Protein AF-A0A1A6GYQ2-F1 (afdb_monomer)

pLDDT: mean 78.94, std 21.71, range [38.0, 97.81]

Foldseek 3Di:
DDDDDDDDDDDDPPDDPDDCPPPPVPVVPPPDDDPPDPPPPVHDDPDDPDDQDDCVVPDPVVQCVVQPPHDCVPPDDDCSPDDPDDPVVVVCVVCVVVVLVVVLVVDPDPVVSD

Radius of gyration: 25.76 Å; Cα contacts (8 Å, |Δi|>4): 16; chains: 1; bounding box: 57×63×48 Å

Sequence (114 aa):
ASDDESYISDVSDNISEDNTSVADNISRQILNGELTGGAFRNGRRTCLPAPCPDTSNINLWNILRNNIGKDLSKVSMPVELNEPLNTLQHLCEEMEYSELLDKASETDDPYERM

Solvent-accessible surface area (backbone atoms only — not comparable to full-atom values): 8272 Å² total; per-residue (Å²): 136,89,84,82,89,78,84,82,79,87,78,82,80,82,75,82,86,85,80,73,91,76,54,82,74,59,74,78,64,79,76,80,82,78,92,75,65,91,61,60,97,80,64,84,80,91,71,72,98,63,78,84,72,88,53,88,89,57,64,62,66,62,56,51,66,77,43,68,97,55,67,63,94,80,50,92,72,66,69,74,80,53,67,103,66,52,73,70,57,56,62,54,54,76,54,75,62,48,68,56,57,57,51,35,72,71,43,83,53,70,77,81,46,106

InterPro domains:
  IPR000648 Oxysterol-binding protein [PF01237] (59-114)
  IPR000648 Oxysterol-binding protein [PTHR10972] (21-114)
  IPR037239 Oxysterol-binding protein superfamily [SSF144000] (53-114)

Secondary structure (DSSP, 8-state):
--------------------TTSTTTTTS-SS--------TT---SS-SSPPP--TT--HHHHHHHTTTS-GGGSPPPGGGS-S--HHHHHHHTTTTTHHHHHHHH---HHHH-

Organism: Neotoma lepida (NCBI:txid56216)

Structure (mmCIF, N/CA/C/O backbone):
data_AF-A0A1A6GYQ2-F1
#
_entry.id   AF-A0A1A6GYQ2-F1
#
loop_
_atom_site.group_PDB
_atom_site.id
_atom_site.type_symbol
_atom_site.label_atom_id
_atom_site.label_alt_id
_atom_site.label_comp_id
_atom_site.label_asym_id
_atom_site.label_entity_id
_atom_site.label_seq_id
_atom_site.pdbx_PDB_ins_code
_atom_site.Cartn_x
_atom_site.Cartn_y
_atom_site.Cartn_z
_atom_site.occupancy
_atom_site.B_iso_or_equiv
_atom_site.auth_seq_id
_atom_site.auth_comp_id
_atom_site.auth_asym_id
_atom_site.auth_atom_id
_atom_site.pdbx_PDB_model_num
ATOM 1 N N . ALA A 1 1 ? 4.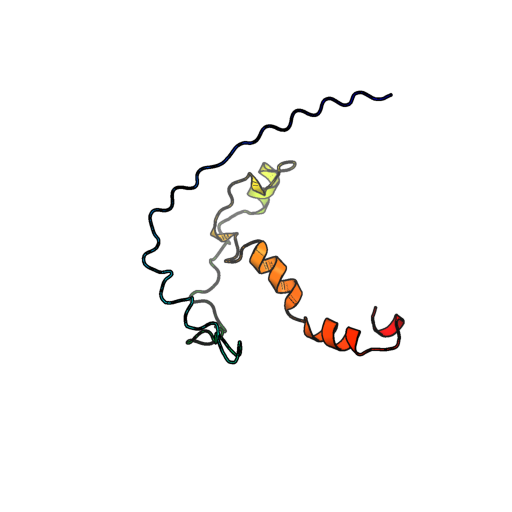930 49.825 21.004 1.00 40.66 1 ALA A N 1
ATOM 2 C CA . ALA A 1 1 ? 4.044 49.894 19.832 1.00 40.66 1 ALA A CA 1
ATOM 3 C C . ALA A 1 1 ? 4.966 49.772 18.625 1.00 40.66 1 ALA A C 1
ATOM 5 O O . ALA A 1 1 ? 5.788 50.662 18.479 1.00 40.66 1 ALA A O 1
ATOM 6 N N . SER A 1 2 ? 5.220 48.605 18.024 1.00 47.75 2 SER A N 1
ATOM 7 C CA . SER A 1 2 ? 4.341 47.642 17.326 1.00 47.75 2 SER A CA 1
ATOM 8 C C . SER A 1 2 ? 3.612 48.273 16.143 1.00 47.75 2 SER A C 1
ATOM 10 O O . SER A 1 2 ? 2.450 48.626 16.292 1.00 47.75 2 SER A O 1
ATOM 12 N N . ASP A 1 3 ? 4.299 48.375 15.007 1.00 52.25 3 ASP A N 1
ATOM 13 C CA . ASP A 1 3 ? 3.662 48.538 13.701 1.00 52.25 3 ASP A CA 1
ATOM 14 C C . ASP A 1 3 ? 4.105 47.352 12.835 1.00 52.25 3 ASP A C 1
ATOM 16 O O . ASP A 1 3 ? 5.288 47.172 12.539 1.00 52.25 3 ASP A O 1
ATOM 20 N N . ASP A 1 4 ? 3.131 46.489 12.566 1.00 54.97 4 ASP A N 1
ATOM 21 C CA . ASP A 1 4 ? 3.214 45.194 11.903 1.00 54.97 4 ASP A CA 1
ATOM 22 C C . ASP A 1 4 ? 2.488 45.363 10.558 1.00 54.97 4 ASP A C 1
ATOM 24 O O . ASP A 1 4 ? 1.261 45.349 10.499 1.00 54.97 4 ASP A O 1
ATOM 28 N N . GLU A 1 5 ? 3.228 45.644 9.485 1.00 61.22 5 GLU A N 1
ATOM 29 C CA . GLU A 1 5 ? 2.658 45.847 8.146 1.00 61.22 5 GLU A CA 1
ATOM 30 C C . GLU A 1 5 ? 2.607 44.503 7.406 1.00 61.22 5 GLU A C 1
ATOM 32 O O . GLU A 1 5 ? 3.533 44.126 6.683 1.00 61.22 5 GLU A O 1
ATOM 37 N N . SER A 1 6 ? 1.515 43.759 7.601 1.00 60.38 6 SER A N 1
ATOM 38 C CA . SER A 1 6 ? 1.199 42.577 6.793 1.00 60.38 6 SER A CA 1
ATOM 39 C C . SER A 1 6 ? 0.295 42.968 5.619 1.00 60.38 6 SER A C 1
ATOM 41 O O . SER A 1 6 ? -0.873 43.318 5.769 1.00 60.38 6 SER A O 1
ATOM 43 N N . TYR A 1 7 ? 0.870 42.9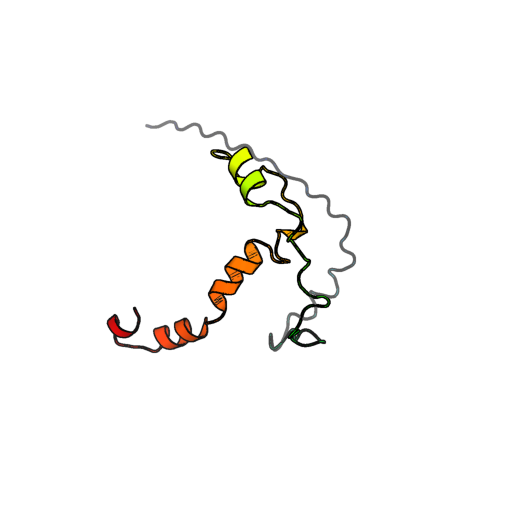31 4.419 1.00 59.09 7 TYR A N 1
ATOM 44 C CA . TYR A 1 7 ? 0.179 43.172 3.156 1.00 59.09 7 TYR A CA 1
ATOM 45 C C . TYR A 1 7 ? -0.695 41.956 2.813 1.00 59.09 7 TYR A C 1
ATOM 47 O O . TYR A 1 7 ? -0.192 40.945 2.322 1.00 59.09 7 TYR A O 1
ATOM 55 N N . ILE A 1 8 ? -1.999 42.027 3.092 1.00 56.03 8 ILE A N 1
ATOM 56 C CA . ILE A 1 8 ? -2.969 41.055 2.574 1.00 56.03 8 ILE A CA 1
ATOM 57 C C . ILE A 1 8 ? -3.263 41.426 1.119 1.00 56.03 8 ILE A C 1
ATOM 59 O O . ILE A 1 8 ? -3.853 42.466 0.839 1.00 56.03 8 ILE A O 1
ATOM 63 N N . SER A 1 9 ? -2.830 40.582 0.184 1.00 54.25 9 SER A N 1
ATOM 64 C CA . SER A 1 9 ? -3.237 40.656 -1.217 1.00 54.25 9 SER A CA 1
ATOM 65 C C . SER A 1 9 ? -4.452 39.756 -1.448 1.00 54.25 9 SER A C 1
ATOM 67 O O . SER A 1 9 ? -4.306 38.533 -1.493 1.00 54.25 9 SER A O 1
ATOM 69 N N . ASP A 1 10 ? -5.627 40.360 -1.621 1.00 55.53 10 ASP A N 1
ATOM 70 C CA . ASP A 1 10 ? -6.822 39.678 -2.121 1.00 55.53 10 ASP A CA 1
ATOM 71 C C . ASP A 1 10 ? -6.634 39.346 -3.610 1.00 55.53 10 ASP A C 1
ATOM 73 O O . ASP A 1 10 ? -6.687 40.223 -4.475 1.00 55.53 10 ASP A O 1
ATOM 77 N N . VAL A 1 11 ? -6.409 38.069 -3.923 1.00 54.34 11 VAL A N 1
ATOM 78 C CA . VAL A 1 11 ? -6.616 37.527 -5.272 1.00 54.34 11 VAL A CA 1
ATOM 79 C C . VAL A 1 11 ? -7.984 36.858 -5.278 1.00 54.34 11 VAL A C 1
ATOM 81 O O . VAL A 1 11 ? -8.172 35.777 -4.728 1.00 54.34 11 VAL A O 1
ATOM 84 N N . SER A 1 12 ? -8.955 37.537 -5.884 1.00 56.41 12 SER A N 1
ATOM 85 C CA . SER A 1 12 ? -10.244 36.945 -6.232 1.00 56.41 12 SER A CA 1
ATOM 86 C C . SER A 1 12 ? -10.075 36.106 -7.496 1.00 56.41 12 SER A C 1
ATOM 88 O O . SER A 1 12 ? -10.018 36.650 -8.602 1.00 56.41 12 SER A O 1
ATOM 90 N N . ASP A 1 13 ? -10.016 34.785 -7.346 1.00 50.88 13 ASP A N 1
ATOM 91 C CA . ASP A 1 13 ? -10.099 33.862 -8.475 1.00 50.88 13 ASP A CA 1
ATOM 92 C C . ASP A 1 13 ? -11.552 33.800 -8.973 1.00 50.88 13 ASP A C 1
ATOM 94 O O . ASP A 1 13 ? -12.423 33.168 -8.376 1.00 50.88 13 ASP A O 1
ATOM 98 N N . ASN A 1 14 ? -11.824 34.487 -10.087 1.00 61.16 14 ASN A N 1
ATOM 99 C CA . ASN A 1 14 ? -13.054 34.312 -10.858 1.00 61.16 14 ASN A CA 1
ATOM 100 C C . ASN A 1 14 ? -13.051 32.910 -11.487 1.00 61.16 14 ASN A C 1
ATOM 102 O O . ASN A 1 14 ? -12.523 32.712 -12.583 1.00 61.16 14 ASN A O 1
ATOM 106 N N . ILE A 1 15 ? -13.642 31.931 -10.802 1.00 53.75 15 ILE A N 1
ATOM 107 C CA . ILE A 1 15 ? -13.950 30.633 -11.402 1.00 53.75 15 ILE A CA 1
ATOM 108 C C . ILE A 1 15 ? -15.133 30.834 -12.352 1.00 53.75 15 ILE A C 1
ATOM 110 O O . ILE A 1 15 ? -16.242 31.157 -11.937 1.00 53.75 15 ILE A O 1
ATOM 114 N N . SER A 1 16 ? -14.868 30.671 -13.647 1.00 51.91 16 SER A N 1
ATOM 115 C CA . SER A 1 16 ? -15.877 30.681 -14.705 1.00 51.91 16 SER A CA 1
ATOM 116 C C . SER A 1 16 ? -16.859 29.524 -14.505 1.00 51.91 16 SER A C 1
ATOM 118 O O . SER A 1 16 ? -16.503 28.363 -14.707 1.00 51.91 16 SER A O 1
ATOM 120 N N . GLU A 1 17 ? -18.100 29.831 -14.138 1.00 56.41 17 GLU A N 1
ATOM 121 C CA . GLU A 1 17 ? -19.205 28.873 -14.149 1.00 56.41 17 GLU A CA 1
ATOM 122 C C . GLU A 1 17 ? -19.777 28.758 -15.563 1.00 56.41 17 GLU A C 1
ATOM 124 O O . GLU A 1 17 ? -20.641 29.531 -15.957 1.00 56.41 17 GLU A O 1
ATOM 129 N N . ASP A 1 18 ? -19.307 27.778 -16.330 1.00 53.09 18 ASP A N 1
ATOM 130 C CA . ASP A 1 18 ? -19.982 27.360 -17.562 1.00 53.09 18 ASP A CA 1
ATOM 131 C C . ASP A 1 18 ? -19.975 25.828 -17.660 1.00 53.09 18 ASP A C 1
ATOM 133 O O . ASP A 1 18 ? -19.283 25.246 -18.490 1.00 53.09 18 ASP A O 1
ATOM 137 N N . ASN A 1 19 ? -20.710 25.161 -16.750 1.00 61.56 19 ASN A N 1
ATOM 138 C CA . ASN A 1 19 ? -21.386 23.879 -17.030 1.00 61.56 19 ASN A CA 1
ATOM 139 C C . ASN A 1 19 ? -22.358 23.441 -15.900 1.00 61.56 19 ASN A C 1
ATOM 141 O O . ASN A 1 19 ? -22.129 22.442 -15.221 1.00 61.56 19 ASN A O 1
ATOM 145 N N . THR A 1 20 ? -23.462 24.162 -15.659 1.00 48.38 20 THR A N 1
ATOM 146 C CA . THR A 1 20 ? -24.405 23.841 -14.554 1.00 48.38 20 THR A CA 1
ATOM 147 C C . THR A 1 20 ? -25.642 23.030 -14.967 1.00 48.38 20 THR A C 1
ATOM 149 O O . THR A 1 20 ? -26.602 22.934 -14.208 1.00 48.38 20 THR A O 1
ATOM 152 N N . SER A 1 21 ? -25.647 22.360 -16.123 1.00 49.97 21 SER A N 1
ATOM 153 C CA . SER A 1 21 ? -26.844 21.618 -16.572 1.00 49.97 21 SER A CA 1
ATOM 154 C C . SER A 1 21 ? -27.090 20.261 -15.876 1.00 49.97 21 SER A C 1
ATOM 156 O O . SER A 1 21 ? -27.982 19.519 -16.283 1.00 49.97 21 SER A O 1
ATOM 158 N N . VAL A 1 22 ? -26.362 19.929 -14.799 1.00 54.56 22 VAL A N 1
ATOM 159 C CA . VAL A 1 22 ? -26.543 18.672 -14.029 1.00 54.56 22 VAL A CA 1
ATOM 160 C C . VAL A 1 22 ? -26.804 18.915 -12.528 1.00 54.56 22 VAL A C 1
ATOM 162 O O . VAL A 1 22 ? -26.864 17.970 -11.747 1.00 54.56 22 VAL A O 1
ATOM 165 N N . ALA A 1 23 ? -26.995 20.163 -12.085 1.00 46.84 23 ALA A N 1
ATOM 166 C CA . ALA A 1 23 ? -27.206 20.471 -10.661 1.00 46.84 23 ALA A CA 1
ATOM 167 C C . ALA A 1 23 ? -28.686 20.461 -10.220 1.00 46.84 23 ALA A C 1
ATOM 169 O O . ALA A 1 23 ? -28.981 20.181 -9.055 1.00 46.84 23 ALA A O 1
ATOM 170 N N . ASP A 1 24 ? -29.637 20.681 -11.135 1.00 41.44 24 ASP A N 1
ATOM 171 C CA . ASP A 1 24 ? -31.053 20.862 -10.764 1.00 41.44 24 ASP A CA 1
ATOM 172 C C . ASP A 1 24 ? -31.778 19.579 -10.320 1.00 41.44 24 ASP A C 1
ATOM 174 O O . ASP A 1 24 ? -32.850 19.646 -9.714 1.00 41.44 24 ASP A O 1
ATOM 178 N N . ASN A 1 25 ? -31.179 18.402 -10.530 1.00 47.28 25 ASN A N 1
ATOM 179 C CA . ASN A 1 25 ? -31.729 17.139 -10.024 1.00 47.28 25 ASN A CA 1
ATOM 180 C C . ASN A 1 25 ? -31.236 16.764 -8.617 1.00 47.28 25 ASN A C 1
ATOM 182 O O . ASN A 1 25 ? -31.835 15.894 -7.990 1.00 47.28 25 ASN A O 1
ATOM 186 N N . ILE A 1 26 ? -30.184 17.407 -8.097 1.00 48.56 26 ILE A N 1
ATOM 187 C CA . ILE A 1 26 ? -29.567 17.021 -6.814 1.00 48.56 26 ILE A CA 1
ATOM 188 C C . ILE A 1 26 ? -30.253 17.716 -5.627 1.00 48.56 26 ILE A C 1
ATOM 190 O O . ILE A 1 26 ? -30.458 17.102 -4.582 1.00 48.56 26 ILE A O 1
ATOM 194 N N . SER A 1 27 ? -30.697 18.967 -5.783 1.00 40.72 27 SER A N 1
ATOM 195 C CA . SER A 1 27 ? -31.251 19.736 -4.653 1.00 40.72 27 SER A CA 1
ATOM 196 C C . SER A 1 27 ? -32.640 19.289 -4.181 1.00 40.72 27 SER A C 1
ATOM 198 O O . SER A 1 27 ? -33.020 19.583 -3.050 1.00 40.72 27 SER A O 1
ATOM 200 N N . ARG A 1 28 ? -33.421 18.560 -4.991 1.00 39.97 28 ARG A N 1
ATOM 201 C CA . ARG A 1 28 ? -34.787 18.147 -4.596 1.00 39.97 28 ARG A CA 1
ATOM 202 C C . ARG A 1 28 ? -34.842 16.833 -3.811 1.00 39.97 28 ARG A C 1
ATOM 204 O O . ARG A 1 28 ? -35.924 16.467 -3.365 1.00 39.97 28 ARG A O 1
ATOM 211 N N . GLN A 1 29 ? -33.712 16.147 -3.620 1.00 41.56 29 GLN A N 1
ATOM 212 C CA . GLN A 1 29 ? -33.663 14.831 -2.966 1.00 41.56 29 GLN A CA 1
ATOM 213 C C . GLN A 1 29 ? -33.103 14.836 -1.533 1.00 41.56 29 GLN A C 1
ATOM 215 O O . GLN A 1 29 ? -33.141 13.801 -0.880 1.00 41.56 29 GLN A O 1
ATOM 220 N N . ILE A 1 30 ? -32.635 15.976 -1.006 1.00 44.62 30 ILE A N 1
ATOM 221 C CA . ILE A 1 30 ? -32.007 16.049 0.334 1.00 44.62 30 ILE A CA 1
ATOM 222 C C . ILE A 1 30 ? -33.039 16.171 1.479 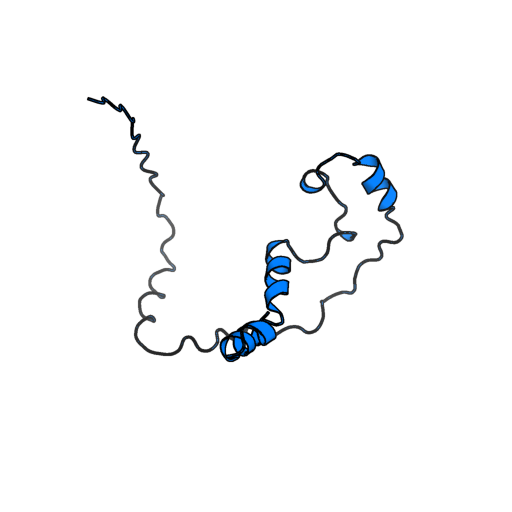1.00 44.62 30 ILE A C 1
ATOM 224 O O . ILE A 1 30 ? -32.678 16.183 2.653 1.00 44.62 30 ILE A O 1
ATOM 228 N N . LEU A 1 31 ? -34.342 16.192 1.184 1.00 47.34 31 LEU A N 1
ATOM 229 C CA . LEU A 1 31 ? -35.366 16.137 2.226 1.00 47.34 31 LEU A CA 1
ATOM 230 C C . LEU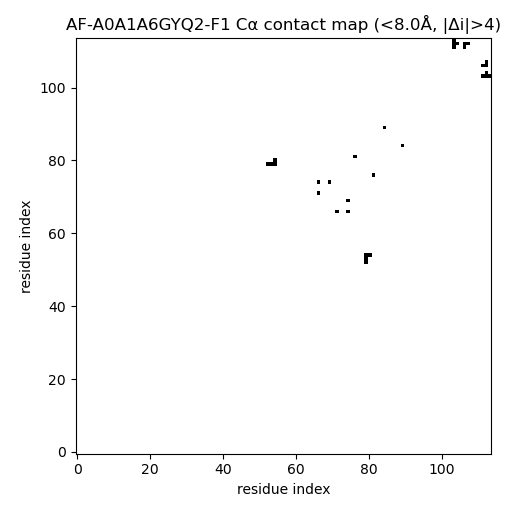 A 1 31 ? -35.968 14.727 2.312 1.00 47.34 31 LEU A C 1
ATOM 232 O O . LEU A 1 31 ? -36.828 14.366 1.513 1.00 47.34 31 LEU A O 1
ATOM 236 N N . ASN A 1 32 ? -35.544 14.007 3.355 1.00 40.03 32 ASN A N 1
ATOM 237 C CA . ASN A 1 32 ? -36.123 12.786 3.935 1.00 40.03 32 ASN A CA 1
ATOM 238 C C . ASN A 1 32 ? -35.527 11.441 3.478 1.00 40.03 32 ASN A C 1
ATOM 240 O O . ASN A 1 32 ? -35.942 10.874 2.474 1.00 40.03 32 ASN A O 1
ATOM 244 N N . GLY A 1 33 ? -34.700 10.864 4.360 1.00 40.53 33 GLY A N 1
ATOM 245 C CA . GLY A 1 33 ? -34.626 9.414 4.567 1.00 40.53 33 GLY A CA 1
ATOM 246 C C . GLY A 1 33 ? -33.447 8.688 3.916 1.00 40.53 33 GLY A C 1
ATOM 247 O O . GLY A 1 33 ? -33.342 8.635 2.702 1.00 40.53 33 GLY A O 1
ATOM 248 N N . GLU A 1 34 ? -32.637 8.054 4.770 1.00 38.00 34 GLU A N 1
ATOM 249 C CA . GLU A 1 34 ? -31.730 6.933 4.470 1.00 38.00 34 GLU A CA 1
ATOM 250 C C . GLU A 1 34 ? -30.546 7.168 3.508 1.00 38.00 34 GLU A C 1
ATOM 252 O O . GLU A 1 34 ? -30.632 7.030 2.294 1.00 38.00 34 GLU A O 1
ATOM 257 N N . LEU A 1 35 ? -29.358 7.354 4.098 1.00 46.12 35 LEU A N 1
ATOM 258 C CA . LEU A 1 35 ? -28.056 7.110 3.455 1.00 46.12 35 LEU A CA 1
ATOM 259 C C . LEU A 1 35 ? -27.698 5.605 3.412 1.00 46.12 35 LEU A C 1
ATOM 261 O O . LEU A 1 35 ? -26.525 5.238 3.313 1.00 46.12 35 LEU A O 1
ATOM 265 N N . THR A 1 36 ? -28.681 4.706 3.514 1.00 43.78 36 THR A N 1
ATOM 266 C CA . THR A 1 36 ? -28.442 3.263 3.448 1.00 43.78 36 THR A CA 1
ATOM 267 C C . THR A 1 36 ? -28.191 2.851 2.002 1.00 43.78 36 THR A C 1
ATOM 269 O O . THR A 1 36 ? -29.083 2.710 1.174 1.00 43.78 36 THR A O 1
ATOM 272 N N . GLY A 1 37 ? -26.916 2.619 1.702 1.00 48.12 37 GLY A N 1
ATOM 273 C CA . GLY A 1 37 ? -26.526 1.765 0.593 1.00 48.12 37 GLY A CA 1
ATOM 274 C C . GLY A 1 37 ? -26.666 2.409 -0.778 1.00 48.12 37 GLY A C 1
ATOM 275 O O . GLY A 1 37 ? -27.476 1.988 -1.603 1.00 48.12 37 GLY A O 1
ATOM 276 N N . GLY A 1 38 ? -25.696 3.260 -1.115 1.00 48.88 38 GLY A N 1
ATOM 277 C CA . GLY A 1 38 ? -25.123 3.239 -2.461 1.00 48.88 38 GLY A CA 1
ATOM 278 C C . GLY A 1 38 ? -24.462 1.880 -2.716 1.00 48.88 38 GLY A C 1
ATOM 279 O O . GLY A 1 38 ? -23.248 1.789 -2.858 1.00 48.88 38 GLY A O 1
ATOM 280 N N . ALA A 1 39 ? -25.243 0.798 -2.689 1.00 56.31 39 ALA A N 1
ATOM 281 C CA . ALA A 1 39 ? -24.782 -0.523 -3.045 1.00 56.31 39 ALA A CA 1
ATOM 282 C C . ALA A 1 39 ? -24.318 -0.425 -4.493 1.00 56.31 39 ALA A C 1
ATOM 284 O O . ALA A 1 39 ? -25.113 -0.140 -5.394 1.00 56.31 39 ALA A O 1
ATOM 285 N N . PHE A 1 40 ? -23.019 -0.631 -4.713 1.00 58.97 40 PHE A N 1
ATOM 286 C CA . PHE A 1 40 ? -22.498 -0.929 -6.036 1.00 58.97 40 PHE A CA 1
ATOM 287 C C . PHE A 1 40 ? -23.454 -1.953 -6.651 1.00 58.97 40 PHE A C 1
ATOM 289 O O . PHE A 1 40 ? -23.598 -3.052 -6.113 1.00 58.97 40 PHE A O 1
ATOM 296 N N . ARG A 1 41 ? -24.155 -1.584 -7.733 1.00 67.88 41 ARG A N 1
ATOM 297 C CA . ARG A 1 41 ? -25.278 -2.356 -8.320 1.00 67.88 41 ARG A CA 1
ATOM 298 C C . ARG A 1 41 ? -24.864 -3.769 -8.780 1.00 67.88 41 ARG A C 1
ATOM 300 O O . ARG A 1 41 ? -25.686 -4.539 -9.259 1.00 67.88 41 ARG A O 1
ATOM 307 N N . ASN A 1 42 ? -23.580 -4.077 -8.638 1.00 75.62 42 ASN A N 1
ATOM 308 C CA . ASN A 1 42 ? -22.824 -5.194 -9.159 1.00 75.62 42 ASN A CA 1
ATOM 309 C C . ASN A 1 42 ? -22.076 -5.971 -8.043 1.00 75.62 42 ASN A C 1
ATOM 311 O O . ASN A 1 42 ? -21.405 -6.949 -8.357 1.00 75.62 42 ASN A O 1
ATOM 315 N N . GLY A 1 43 ? -22.173 -5.572 -6.763 1.00 88.00 43 GLY A N 1
ATOM 316 C CA . GLY A 1 43 ? -21.455 -6.212 -5.646 1.00 88.00 43 GLY A CA 1
ATOM 317 C C . GLY A 1 43 ? -19.924 -6.016 -5.662 1.00 88.00 43 GLY A C 1
ATOM 318 O O . GLY A 1 43 ? -19.381 -5.323 -6.523 1.00 88.00 43 GLY A O 1
ATOM 319 N N . ARG A 1 44 ? -19.210 -6.614 -4.688 1.00 92.31 44 ARG A N 1
ATOM 320 C CA . ARG A 1 44 ? -17.731 -6.603 -4.613 1.00 92.31 44 ARG A CA 1
ATOM 321 C C . ARG A 1 44 ? -17.159 -7.762 -5.437 1.00 92.31 44 ARG A C 1
ATOM 323 O O . ARG A 1 44 ? -17.544 -8.911 -5.239 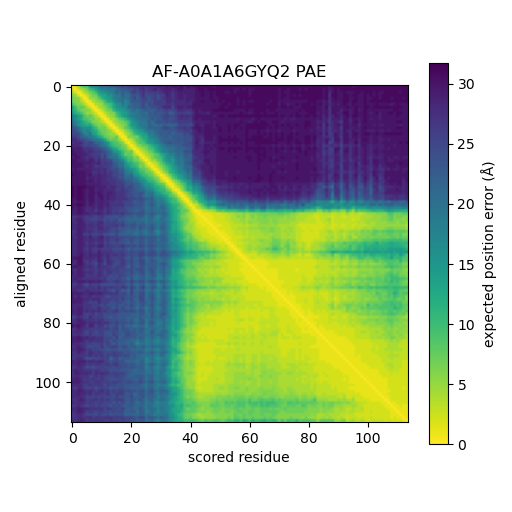1.00 92.31 44 ARG A O 1
ATOM 330 N N . ARG A 1 45 ? -16.221 -7.471 -6.343 1.00 94.62 45 ARG A N 1
ATOM 331 C CA . ARG A 1 45 ? -15.491 -8.499 -7.111 1.00 94.62 45 ARG A CA 1
ATOM 332 C C . ARG A 1 45 ? -14.591 -9.339 -6.198 1.00 94.62 45 ARG A C 1
ATOM 334 O O . ARG A 1 45 ? -13.952 -8.789 -5.306 1.00 94.62 45 ARG A O 1
ATOM 341 N N . THR A 1 46 ? -14.502 -10.639 -6.467 1.00 95.00 46 THR A N 1
ATOM 342 C CA . THR A 1 46 ? -13.623 -11.586 -5.750 1.00 95.00 46 THR A CA 1
ATOM 343 C C . THR A 1 46 ? -12.376 -11.974 -6.544 1.00 95.00 46 THR A C 1
ATOM 345 O O . THR A 1 46 ? -11.479 -12.612 -6.005 1.00 95.00 46 THR A O 1
ATOM 348 N N . CYS A 1 47 ? -12.300 -11.593 -7.821 1.00 95.19 47 CYS A N 1
ATOM 349 C CA . CYS A 1 47 ? -11.147 -11.839 -8.676 1.00 95.19 47 CYS A CA 1
ATOM 350 C C . CYS A 1 47 ? -10.905 -10.679 -9.650 1.00 95.19 47 CYS A C 1
ATOM 352 O O . CYS A 1 47 ? -11.791 -9.858 -9.921 1.00 95.19 47 CYS A O 1
ATOM 354 N N . LEU A 1 48 ? -9.675 -10.607 -10.159 1.00 94.94 48 LEU A N 1
ATOM 355 C CA . LEU A 1 48 ? -9.296 -9.687 -11.225 1.00 94.94 48 LEU A CA 1
ATOM 356 C C . LEU A 1 48 ? -9.614 -10.294 -12.605 1.00 94.94 48 LEU A C 1
ATOM 358 O O . LEU A 1 48 ? -9.667 -11.517 -12.732 1.00 94.94 48 LEU A O 1
ATOM 362 N N . PRO A 1 49 ? -9.791 -9.465 -13.653 1.00 95.56 49 PRO A N 1
ATOM 363 C CA . PRO A 1 49 ? -10.095 -9.952 -15.003 1.00 95.56 49 PRO A CA 1
ATOM 364 C C . PRO A 1 49 ? -8.994 -10.813 -15.638 1.00 95.56 49 PRO A C 1
ATOM 366 O O . PRO A 1 49 ? -9.273 -11.587 -16.549 1.00 95.56 49 PRO A O 1
ATOM 369 N N . ALA A 1 50 ? -7.748 -10.656 -15.188 1.00 95.81 50 ALA A N 1
ATOM 370 C CA . ALA A 1 50 ? -6.582 -11.361 -15.698 1.00 95.81 50 ALA A CA 1
ATOM 371 C C . ALA A 1 50 ? -5.617 -11.697 -14.546 1.00 95.81 50 ALA A C 1
ATOM 373 O O . ALA A 1 50 ? -5.619 -10.992 -13.530 1.00 95.81 50 ALA A O 1
ATOM 374 N N . PRO A 1 51 ? -4.803 -12.758 -14.684 1.00 94.81 51 PRO A N 1
ATOM 375 C CA . PRO A 1 51 ? -3.733 -13.056 -13.738 1.00 94.81 51 PRO A CA 1
ATOM 376 C C . PRO A 1 51 ? -2.612 -12.007 -13.799 1.00 94.81 51 PRO A C 1
ATOM 378 O O . PRO A 1 51 ? -2.509 -11.242 -14.760 1.00 94.81 51 PRO A O 1
ATOM 381 N N . CYS A 1 52 ? -1.758 -12.001 -12.773 1.00 92.38 52 CYS A N 1
ATOM 382 C CA . CYS A 1 52 ? -0.549 -11.176 -12.732 1.00 92.38 52 CYS A CA 1
ATOM 383 C C . CYS A 1 52 ? 0.363 -11.484 -13.943 1.00 92.38 52 CYS A C 1
ATOM 385 O O . CYS A 1 52 ? 0.511 -12.664 -14.286 1.00 92.38 52 CYS A O 1
ATOM 387 N N . PRO A 1 53 ? 0.949 -10.469 -14.609 1.00 91.88 53 PRO A N 1
ATOM 388 C CA . PRO A 1 53 ? 1.881 -10.685 -15.714 1.00 91.88 53 PRO A CA 1
ATOM 389 C C . PRO A 1 53 ? 3.150 -11.427 -15.267 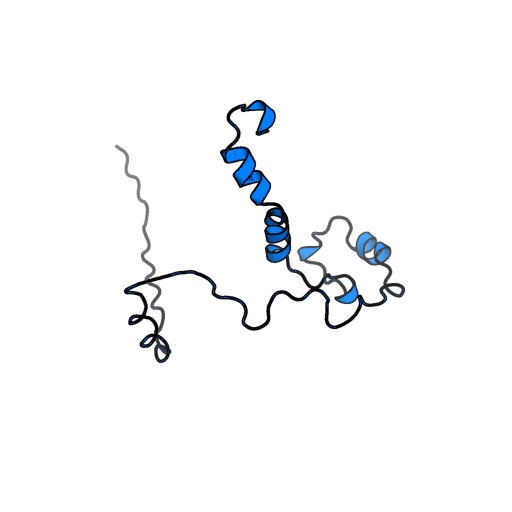1.00 91.88 53 PRO A C 1
ATOM 391 O O . PRO A 1 53 ? 3.579 -11.327 -14.119 1.00 91.88 53 PRO A O 1
ATOM 394 N N . ASP A 1 54 ? 3.784 -12.149 -16.196 1.00 91.31 54 ASP A N 1
ATOM 395 C CA . ASP A 1 54 ? 5.086 -12.772 -15.942 1.00 91.31 54 ASP A CA 1
ATOM 396 C C . ASP A 1 54 ? 6.206 -11.721 -15.985 1.00 91.31 54 ASP A C 1
ATOM 398 O O . ASP A 1 54 ? 6.505 -11.142 -17.032 1.00 91.31 54 ASP A O 1
ATOM 402 N N . THR A 1 55 ? 6.841 -11.490 -14.837 1.00 90.75 55 THR A N 1
ATOM 403 C CA . THR A 1 55 ? 7.928 -10.518 -14.660 1.00 90.75 55 THR A CA 1
ATOM 404 C C . THR A 1 55 ? 9.322 -11.140 -14.777 1.00 90.75 55 THR A C 1
ATOM 406 O O . THR A 1 55 ? 10.316 -10.434 -14.603 1.00 90.75 55 THR A O 1
ATOM 409 N N . SER A 1 56 ? 9.436 -12.429 -15.128 1.00 88.88 56 SER A N 1
ATOM 410 C CA . SER A 1 56 ? 10.708 -13.168 -15.223 1.00 88.88 56 SER A CA 1
ATOM 411 C C . SER A 1 56 ? 11.758 -12.516 -16.135 1.00 88.88 56 SER A C 1
ATOM 413 O O . SER A 1 56 ? 12.959 -12.614 -15.883 1.00 88.88 56 SER A O 1
ATOM 415 N N . ASN A 1 57 ? 11.311 -11.804 -17.172 1.00 88.69 57 ASN A N 1
ATOM 416 C CA . ASN A 1 57 ? 12.177 -11.117 -18.132 1.00 88.69 57 ASN A CA 1
ATOM 417 C C . ASN A 1 57 ? 12.741 -9.779 -17.613 1.00 88.69 57 ASN A C 1
ATOM 419 O O . ASN A 1 57 ? 13.639 -9.207 -18.236 1.00 88.69 57 ASN A O 1
ATOM 423 N N . ILE A 1 58 ? 12.233 -9.256 -16.492 1.00 90.81 58 ILE A N 1
ATOM 424 C CA . ILE A 1 58 ? 12.617 -7.951 -15.945 1.00 90.81 58 ILE A CA 1
ATOM 425 C C . ILE A 1 58 ? 13.564 -8.151 -14.762 1.00 90.81 58 ILE A C 1
ATOM 427 O O . ILE A 1 58 ? 13.207 -8.701 -13.724 1.00 90.81 58 ILE A O 1
ATOM 431 N N . ASN A 1 59 ? 14.789 -7.635 -14.879 1.00 94.19 59 ASN A N 1
ATOM 432 C CA . ASN A 1 59 ? 15.743 -7.670 -13.774 1.00 94.19 59 ASN A CA 1
ATOM 433 C C . ASN A 1 59 ? 15.526 -6.476 -12.826 1.00 94.19 59 ASN A C 1
ATOM 435 O O . ASN A 1 59 ? 16.149 -5.421 -12.987 1.00 94.19 59 ASN A O 1
ATOM 439 N N . LEU A 1 60 ? 14.669 -6.662 -11.816 1.00 93.38 60 LEU A N 1
ATOM 440 C CA . LEU A 1 60 ? 14.391 -5.656 -10.784 1.00 93.38 60 LEU A CA 1
ATOM 441 C C . LEU A 1 60 ? 15.670 -5.175 -10.081 1.00 93.38 60 LEU A C 1
ATOM 443 O O . LEU A 1 60 ? 15.840 -3.979 -9.851 1.00 93.38 60 LEU A O 1
ATOM 447 N N . TRP A 1 61 ? 16.616 -6.075 -9.803 1.00 94.06 61 TRP A N 1
ATOM 448 C CA . TRP A 1 61 ? 17.873 -5.709 -9.149 1.00 94.06 61 TRP A CA 1
ATOM 449 C C . TRP A 1 61 ? 18.715 -4.749 -10.001 1.00 94.06 61 TRP A C 1
ATOM 451 O O . TRP A 1 61 ? 19.286 -3.796 -9.474 1.00 94.06 61 TRP A O 1
ATOM 461 N N . ASN A 1 62 ? 18.739 -4.924 -11.326 1.00 95.25 62 ASN A N 1
ATOM 462 C CA . ASN A 1 62 ? 19.397 -3.980 -12.234 1.00 95.25 62 ASN A CA 1
ATOM 463 C C . ASN A 1 62 ? 18.725 -2.598 -12.242 1.00 95.25 62 ASN A C 1
ATOM 465 O O . ASN A 1 62 ? 19.413 -1.587 -12.378 1.00 95.25 62 ASN A O 1
ATOM 469 N N . ILE A 1 63 ? 17.403 -2.530 -12.089 1.00 94.62 63 ILE A N 1
ATOM 470 C CA . ILE A 1 63 ? 16.688 -1.250 -11.992 1.00 94.62 63 ILE A CA 1
ATOM 471 C C . ILE A 1 63 ? 17.036 -0.560 -10.670 1.00 94.62 63 ILE A C 1
ATOM 473 O O . ILE A 1 63 ? 17.410 0.614 -10.672 1.00 94.62 63 ILE A O 1
ATOM 477 N N . LEU A 1 64 ? 16.996 -1.295 -9.556 1.00 95.56 64 LEU A N 1
ATOM 478 C CA . LEU A 1 64 ? 17.321 -0.769 -8.231 1.00 95.56 64 LEU A CA 1
ATOM 479 C C . LEU A 1 64 ? 18.779 -0.307 -8.150 1.00 95.56 64 LEU A C 1
ATOM 481 O O . LEU A 1 64 ? 19.040 0.817 -7.724 1.00 95.56 64 LEU A O 1
ATOM 485 N N . ARG A 1 65 ? 19.735 -1.116 -8.632 1.00 96.50 65 ARG A N 1
ATOM 486 C CA . ARG A 1 65 ? 21.168 -0.781 -8.570 1.00 96.50 65 ARG A CA 1
ATOM 487 C C . ARG A 1 65 ? 21.502 0.498 -9.349 1.00 96.50 65 ARG A C 1
ATOM 489 O O . ARG A 1 65 ? 22.341 1.279 -8.917 1.00 96.50 65 ARG A O 1
ATOM 496 N N . ASN A 1 66 ? 20.845 0.723 -10.490 1.00 95.81 66 ASN A N 1
ATOM 497 C CA . ASN A 1 66 ? 21.084 1.892 -11.340 1.00 95.81 66 ASN A CA 1
ATOM 498 C C . ASN A 1 66 ? 20.469 3.179 -10.749 1.00 95.81 66 ASN A C 1
ATOM 500 O O . ASN A 1 66 ? 20.756 4.281 -11.224 1.00 95.81 66 ASN A O 1
ATOM 504 N N . ASN A 1 67 ? 19.621 3.047 -9.725 1.00 95.81 67 ASN A N 1
ATOM 505 C CA . ASN A 1 67 ? 18.902 4.144 -9.084 1.00 95.81 67 ASN A CA 1
ATOM 506 C C . ASN A 1 67 ? 19.195 4.265 -7.579 1.00 95.81 67 ASN A C 1
ATOM 508 O O . ASN A 1 67 ? 18.461 4.948 -6.869 1.00 95.81 67 ASN A O 1
ATOM 512 N N . ILE A 1 68 ? 20.287 3.667 -7.090 1.00 96.25 68 ILE A N 1
ATOM 513 C CA . ILE A 1 68 ? 20.730 3.830 -5.698 1.00 96.25 68 ILE A CA 1
ATOM 514 C C . ILE A 1 68 ? 20.923 5.318 -5.385 1.00 96.25 68 ILE A C 1
ATOM 516 O O . ILE A 1 68 ? 21.563 6.051 -6.141 1.00 96.25 68 ILE A O 1
ATOM 520 N N . GLY A 1 69 ? 20.366 5.753 -4.254 1.00 95.69 69 GLY A N 1
ATOM 521 C CA . GLY A 1 69 ? 20.441 7.139 -3.791 1.00 95.69 69 GLY A CA 1
ATOM 522 C C . GLY 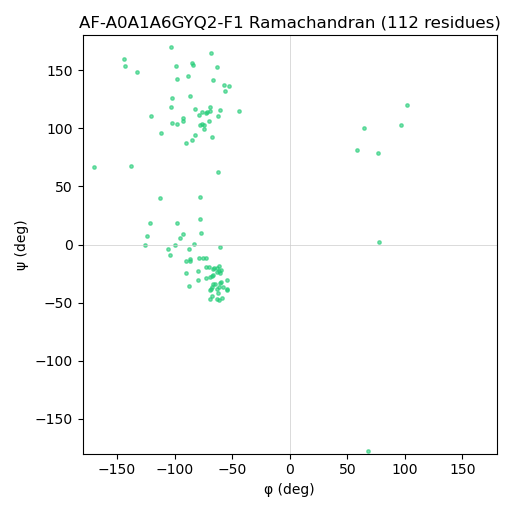A 1 69 ? 19.486 8.101 -4.503 1.00 95.69 69 GLY A C 1
ATOM 523 O O . GLY A 1 69 ? 19.507 9.292 -4.202 1.00 95.69 69 GLY A O 1
ATOM 524 N N . LYS A 1 70 ? 18.648 7.614 -5.427 1.00 96.75 70 LYS A N 1
ATOM 525 C CA . LYS A 1 70 ? 17.582 8.402 -6.051 1.00 96.75 70 LYS A CA 1
ATOM 526 C C . LYS A 1 70 ? 16.239 8.121 -5.393 1.00 96.75 70 LYS A C 1
ATOM 528 O O . LYS A 1 70 ? 15.978 7.031 -4.895 1.00 96.75 70 LYS A O 1
ATOM 533 N N . ASP A 1 71 ? 15.373 9.118 -5.477 1.00 95.94 71 ASP A N 1
ATOM 534 C CA . ASP A 1 71 ? 13.952 8.979 -5.200 1.00 95.94 71 ASP A CA 1
ATOM 535 C C . ASP A 1 71 ? 13.282 8.192 -6.338 1.00 95.94 71 ASP A C 1
ATOM 537 O O . ASP A 1 71 ? 13.240 8.652 -7.483 1.00 95.94 71 ASP A O 1
ATOM 541 N N . LEU A 1 72 ? 12.785 6.993 -6.023 1.00 94.38 72 LEU A N 1
ATOM 542 C CA . LEU A 1 72 ? 12.153 6.105 -7.000 1.00 94.38 72 LEU A CA 1
ATOM 543 C C . LEU A 1 72 ? 10.842 6.671 -7.553 1.00 94.38 72 LEU A C 1
ATOM 545 O O . LEU A 1 72 ? 10.476 6.311 -8.666 1.00 94.38 72 LEU A O 1
ATOM 549 N N . SER A 1 73 ? 10.186 7.613 -6.864 1.00 93.50 73 SER A N 1
ATOM 550 C CA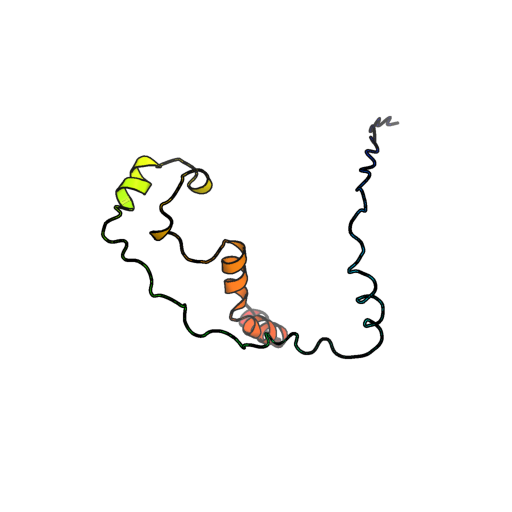 . SER A 1 73 ? 8.985 8.279 -7.394 1.00 93.50 73 SER A CA 1
ATOM 551 C C . SER A 1 73 ? 9.267 9.090 -8.667 1.00 93.50 73 SER A C 1
ATOM 553 O O . SER A 1 73 ? 8.360 9.368 -9.449 1.00 93.50 73 SER A O 1
ATOM 555 N N . LYS A 1 74 ? 10.539 9.440 -8.906 1.00 93.88 74 LYS A N 1
ATOM 556 C CA . LYS A 1 74 ? 11.015 10.173 -10.090 1.00 93.88 74 LYS A CA 1
ATOM 557 C C . LYS A 1 74 ? 11.637 9.263 -11.150 1.00 93.88 74 LYS A C 1
ATOM 559 O O . LYS A 1 74 ? 12.106 9.751 -12.177 1.00 93.88 74 LYS A O 1
ATOM 564 N N . VAL A 1 75 ? 11.687 7.956 -10.900 1.00 94.19 75 VAL A N 1
ATOM 565 C CA . VAL A 1 75 ? 12.234 6.951 -11.814 1.00 94.19 75 VAL A CA 1
ATOM 566 C C . VAL A 1 75 ? 11.071 6.235 -12.491 1.00 94.19 75 VAL A C 1
ATOM 568 O O . VAL A 1 75 ? 10.192 5.695 -11.831 1.00 94.19 75 VAL A O 1
ATOM 571 N N . SER A 1 76 ? 11.066 6.194 -13.823 1.00 92.12 76 SER A N 1
ATOM 572 C CA . SER A 1 76 ? 10.060 5.434 -14.567 1.00 92.12 76 SER A CA 1
ATOM 573 C C . SER A 1 76 ? 10.264 3.927 -14.373 1.00 92.12 76 SER A C 1
ATOM 575 O O . SER A 1 76 ? 11.302 3.392 -14.776 1.00 92.12 76 SER A O 1
ATOM 577 N N . MET A 1 77 ? 9.268 3.251 -13.802 1.00 94.50 77 MET A N 1
ATOM 578 C CA . MET A 1 77 ? 9.239 1.796 -13.626 1.00 94.50 77 MET A CA 1
ATOM 579 C C . MET A 1 77 ? 8.414 1.127 -14.740 1.00 94.50 77 MET A C 1
ATOM 581 O O . MET A 1 77 ? 7.383 1.678 -15.134 1.00 94.50 77 MET A O 1
ATOM 585 N N . PRO A 1 78 ? 8.827 -0.050 -15.247 1.00 93.56 78 PRO A N 1
ATOM 586 C CA . PRO A 1 78 ? 7.968 -0.904 -16.069 1.00 93.56 78 PRO A CA 1
ATOM 587 C C . PRO A 1 78 ? 6.634 -1.199 -15.371 1.00 93.56 78 PRO A C 1
ATOM 589 O O . PRO A 1 78 ? 6.618 -1.493 -14.176 1.00 93.56 78 PRO A O 1
ATOM 592 N N . VAL A 1 79 ? 5.521 -1.129 -16.106 1.00 94.00 79 VAL A N 1
ATOM 593 C CA . VAL A 1 79 ? 4.167 -1.263 -15.536 1.00 94.00 79 VAL A CA 1
ATOM 594 C C . VAL A 1 79 ? 3.899 -2.661 -14.984 1.00 94.00 79 VAL A C 1
ATOM 596 O O . VAL A 1 79 ? 3.118 -2.813 -14.055 1.00 94.00 79 VAL A O 1
ATOM 599 N N . GLU A 1 80 ? 4.583 -3.675 -15.505 1.00 93.81 80 GLU A N 1
ATOM 600 C CA . GLU A 1 80 ? 4.490 -5.065 -15.063 1.00 93.81 80 GLU A CA 1
ATOM 601 C C . GLU A 1 80 ? 5.018 -5.264 -13.637 1.00 93.81 80 GLU A C 1
ATOM 603 O O . GLU A 1 80 ? 4.681 -6.254 -12.996 1.00 93.81 80 GLU A O 1
ATOM 608 N N . LEU A 1 81 ? 5.848 -4.337 -13.144 1.00 93.06 81 LEU A N 1
ATOM 609 C CA . LEU A 1 81 ? 6.317 -4.321 -11.757 1.00 93.06 81 LEU A CA 1
ATOM 610 C C . LEU A 1 81 ? 5.362 -3.582 -10.815 1.00 93.06 81 LEU A C 1
ATOM 612 O O . LEU A 1 81 ? 5.539 -3.668 -9.602 1.00 93.06 81 LEU A O 1
ATOM 616 N N . ASN A 1 82 ? 4.389 -2.847 -11.354 1.00 93.38 82 ASN A N 1
ATOM 617 C CA . ASN A 1 82 ? 3.401 -2.142 -10.555 1.00 93.38 82 ASN A CA 1
ATOM 618 C C . ASN A 1 82 ? 2.208 -3.054 -10.279 1.00 93.38 82 ASN A C 1
ATOM 620 O O . ASN A 1 82 ? 1.771 -3.830 -11.131 1.00 93.38 82 ASN A O 1
ATOM 624 N N . GLU A 1 83 ? 1.626 -2.899 -9.100 1.00 94.62 83 GLU A N 1
ATOM 625 C CA . GLU A 1 83 ? 0.323 -3.470 -8.794 1.00 94.62 83 GLU A CA 1
ATOM 626 C C . GLU A 1 83 ? -0.810 -2.551 -9.281 1.00 94.62 83 GLU A C 1
ATOM 628 O O . GLU A 1 83 ? -0.617 -1.339 -9.422 1.00 94.62 83 GLU A O 1
ATOM 633 N N . PRO A 1 84 ? -2.011 -3.087 -9.568 1.00 95.38 84 PRO A N 1
ATOM 634 C CA . PRO A 1 84 ? -3.150 -2.296 -10.032 1.00 95.38 84 PRO A CA 1
ATOM 635 C C . PRO A 1 84 ? -3.835 -1.533 -8.881 1.00 95.38 84 PRO A C 1
ATOM 637 O O . PRO A 1 84 ? -5.066 -1.471 -8.829 1.00 95.38 84 PRO A O 1
ATOM 640 N N . LEU A 1 85 ? -3.042 -0.974 -7.965 1.00 96.31 85 LEU A N 1
ATOM 641 C CA . LEU A 1 85 ? -3.462 -0.127 -6.857 1.00 96.31 85 LEU A CA 1
ATOM 642 C C . LEU A 1 85 ? -2.580 1.120 -6.794 1.00 96.31 85 LEU A C 1
ATOM 644 O O . LEU A 1 85 ? -1.410 1.111 -7.170 1.00 96.31 85 LEU A O 1
ATOM 648 N N . ASN A 1 86 ? -3.168 2.224 -6.347 1.00 96.75 86 ASN A N 1
ATOM 649 C CA . ASN A 1 86 ? -2.432 3.451 -6.065 1.00 96.75 86 AS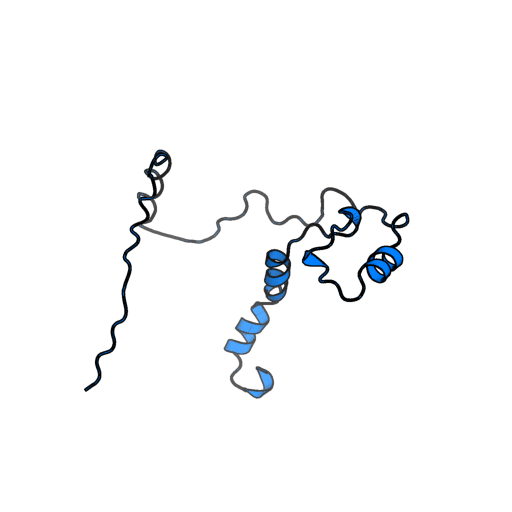N A CA 1
ATOM 650 C C . ASN A 1 86 ? -2.229 3.638 -4.556 1.00 96.75 86 ASN A C 1
ATOM 652 O O . ASN A 1 86 ? -2.851 2.966 -3.737 1.00 96.75 86 ASN A O 1
ATOM 656 N N . THR A 1 87 ? -1.398 4.612 -4.183 1.00 96.88 87 THR A N 1
ATOM 657 C CA . THR A 1 87 ? -1.075 4.899 -2.778 1.00 96.88 87 THR A CA 1
ATOM 658 C C . THR A 1 87 ? -2.308 5.147 -1.909 1.00 96.88 87 THR A C 1
ATOM 660 O O . THR A 1 87 ? -2.344 4.688 -0.777 1.00 96.88 87 THR A O 1
ATOM 663 N N . LEU A 1 88 ? -3.340 5.827 -2.419 1.00 97.81 88 LEU A N 1
ATOM 664 C CA . LEU A 1 88 ? -4.561 6.080 -1.645 1.00 97.81 88 LEU A CA 1
ATOM 665 C C . LEU A 1 88 ? -5.335 4.789 -1.375 1.00 97.81 88 LEU A C 1
ATOM 667 O O . LEU A 1 88 ? -5.896 4.624 -0.300 1.00 97.81 88 LEU A O 1
ATOM 671 N N . GLN A 1 89 ? -5.350 3.869 -2.338 1.00 97.62 89 GLN A N 1
ATOM 672 C CA . GLN A 1 89 ? -5.994 2.572 -2.167 1.00 97.62 89 GLN A CA 1
ATOM 673 C C . GLN A 1 89 ? -5.247 1.708 -1.152 1.00 97.62 89 GLN A C 1
ATOM 675 O O . GLN A 1 89 ? -5.912 1.088 -0.333 1.00 97.62 89 GLN A O 1
ATOM 680 N N . HIS A 1 90 ? -3.911 1.749 -1.133 1.00 97.06 90 HIS A N 1
ATOM 681 C CA . HIS A 1 90 ? -3.125 1.108 -0.072 1.00 97.06 90 HIS A CA 1
ATOM 682 C C . HIS A 1 90 ? -3.408 1.694 1.308 1.00 97.06 90 HIS A C 1
ATOM 684 O O . HIS A 1 90 ? -3.574 0.946 2.260 1.00 97.06 90 HIS A O 1
ATOM 690 N N . LEU A 1 91 ? -3.541 3.019 1.430 1.00 97.44 91 LEU A N 1
ATOM 691 C CA . LEU A 1 91 ? -3.935 3.626 2.707 1.00 97.44 91 LEU A CA 1
ATOM 692 C C . LEU A 1 91 ? -5.316 3.136 3.165 1.00 97.44 91 LEU A C 1
ATOM 694 O O . LEU A 1 91 ? -5.554 2.968 4.355 1.00 97.44 91 LEU A O 1
ATOM 698 N N . CYS A 1 92 ? -6.230 2.858 2.233 1.00 97.06 92 CYS A N 1
ATOM 699 C CA . CYS A 1 92 ? -7.516 2.259 2.575 1.00 97.06 92 CYS A CA 1
ATOM 700 C C . CYS A 1 92 ? -7.415 0.791 3.026 1.00 97.06 92 CYS A C 1
ATOM 702 O O . CYS A 1 92 ? -8.349 0.320 3.673 1.00 97.06 92 CYS A O 1
ATOM 704 N N . GLU A 1 93 ? -6.333 0.066 2.724 1.00 97.25 93 GLU A N 1
ATOM 705 C CA . GLU A 1 93 ? -6.129 -1.307 3.217 1.00 97.25 93 GLU A CA 1
ATOM 706 C C . GLU A 1 93 ? -5.920 -1.337 4.736 1.00 97.25 93 GLU A C 1
ATOM 708 O O . GLU A 1 93 ? -6.326 -2.299 5.383 1.00 97.25 93 GLU A O 1
ATOM 713 N N . GLU A 1 94 ? -5.408 -0.255 5.337 1.00 97.44 94 GLU A N 1
ATOM 714 C CA . GLU A 1 94 ? -5.291 -0.124 6.800 1.00 97.44 94 GLU A CA 1
ATOM 715 C C . GLU A 1 94 ? -6.654 -0.210 7.511 1.00 97.44 94 GLU A C 1
ATOM 717 O O . GLU A 1 94 ? -6.729 -0.566 8.685 1.00 97.44 94 GLU A O 1
ATOM 722 N N . MET A 1 95 ? -7.746 0.059 6.788 1.00 97.00 95 MET A N 1
ATOM 723 C CA . MET A 1 95 ? -9.118 -0.009 7.291 1.00 97.00 95 MET A CA 1
ATOM 724 C C . MET A 1 95 ? -9.792 -1.371 7.058 1.00 97.00 95 MET A C 1
ATOM 726 O O . MET A 1 95 ? -10.994 -1.485 7.290 1.00 97.00 95 MET A O 1
ATOM 730 N N . GLU A 1 96 ? -9.071 -2.407 6.607 1.00 96.50 96 GLU A N 1
ATOM 731 C CA . GLU A 1 96 ? -9.654 -3.743 6.382 1.00 96.50 96 GLU A CA 1
ATOM 732 C C . GLU A 1 96 ? -10.280 -4.331 7.654 1.00 96.50 96 GLU A C 1
ATOM 734 O O . GLU A 1 96 ? -11.336 -4.955 7.574 1.00 96.50 96 GLU A O 1
ATOM 739 N N . TYR A 1 97 ? -9.655 -4.083 8.807 1.00 97.56 97 TYR A N 1
ATOM 740 C CA . TYR A 1 97 ? -10.070 -4.604 10.112 1.00 97.56 97 TYR A CA 1
ATOM 741 C C . TYR A 1 97 ? -10.573 -3.492 11.040 1.00 97.56 97 TYR A C 1
ATOM 743 O O . TYR A 1 97 ? -10.255 -3.457 12.232 1.00 97.56 97 TYR A O 1
ATOM 751 N N . SER A 1 98 ? -11.324 -2.529 10.498 1.00 97.38 98 SER A N 1
ATOM 752 C CA . SER A 1 98 ? -11.814 -1.384 11.272 1.00 97.38 98 SER A CA 1
ATOM 753 C C . SER A 1 98 ? -12.725 -1.783 12.436 1.00 97.38 98 SER A C 1
ATOM 755 O O . SER A 1 98 ? -12.807 -1.048 13.414 1.00 97.38 98 SER A O 1
ATOM 757 N N . GLU A 1 99 ? -13.358 -2.958 12.390 1.00 97.50 99 GLU A N 1
ATOM 758 C CA . GLU A 1 99 ? -14.165 -3.492 13.492 1.00 97.50 99 GLU A CA 1
ATOM 759 C C . GLU A 1 99 ? -13.355 -3.721 14.776 1.00 97.50 99 GLU A C 1
ATOM 761 O O . GLU A 1 99 ? -13.923 -3.841 15.862 1.00 97.50 99 GLU A O 1
ATOM 766 N N . LEU A 1 100 ? -12.023 -3.797 14.678 1.00 97.25 100 LEU A N 1
ATOM 767 C CA . LEU A 1 100 ? -11.150 -3.819 15.849 1.00 97.25 100 LEU A CA 1
ATOM 768 C C . LEU A 1 100 ? -11.188 -2.485 16.601 1.00 97.25 100 LEU A C 1
ATOM 770 O O . LEU A 1 100 ? -11.134 -2.490 17.827 1.00 97.25 100 LEU A O 1
ATOM 774 N N . LEU A 1 101 ? -11.335 -1.362 15.893 1.00 97.44 101 LEU A N 1
ATOM 775 C CA . LEU A 1 101 ? -11.482 -0.042 16.509 1.00 97.44 101 LEU A CA 1
ATOM 776 C C . LEU A 1 101 ? -12.828 0.084 17.224 1.00 97.44 101 LEU A C 1
ATOM 778 O O . LEU A 1 101 ? -12.880 0.622 18.328 1.00 97.44 101 LEU A O 1
ATOM 782 N N . ASP A 1 102 ? -13.890 -0.467 16.635 1.00 97.12 102 ASP A N 1
ATOM 783 C CA . ASP A 1 102 ? -15.211 -0.505 17.267 1.00 97.12 102 ASP A CA 1
ATOM 784 C C . ASP A 1 102 ? -15.156 -1.315 18.570 1.00 97.12 102 ASP A C 1
ATOM 786 O O . ASP A 1 102 ? -15.551 -0.817 19.623 1.00 97.12 102 ASP A O 1
ATOM 790 N N . LYS A 1 103 ? -14.551 -2.511 18.543 1.00 97.31 103 LYS A N 1
ATOM 791 C CA . LYS A 1 103 ? -14.338 -3.328 19.753 1.00 97.31 103 LYS A CA 1
ATOM 792 C C . LYS A 1 103 ? -13.504 -2.597 20.799 1.00 97.31 103 LYS A C 1
ATOM 794 O O . LYS A 1 103 ? -13.880 -2.561 21.962 1.00 97.31 103 LYS A O 1
ATOM 799 N N . ALA A 1 104 ? -12.400 -1.976 20.389 1.00 97.31 104 ALA A N 1
ATOM 800 C CA . ALA A 1 104 ? -11.546 -1.201 21.282 1.00 97.31 104 ALA A CA 1
ATOM 801 C C . ALA A 1 104 ? -12.304 -0.029 21.936 1.00 97.31 104 ALA A C 1
ATOM 803 O O . ALA A 1 104 ? -12.029 0.321 23.085 1.00 97.31 104 ALA A O 1
ATOM 804 N N . SER A 1 105 ? -13.277 0.562 21.236 1.00 97.12 105 SER A N 1
ATOM 805 C CA . SER A 1 105 ? -14.132 1.622 21.781 1.00 97.12 105 SER A CA 1
ATOM 806 C C . SER A 1 105 ? -15.105 1.125 22.858 1.00 97.12 105 SER A C 1
ATOM 808 O O . SER A 1 105 ? -15.456 1.889 23.756 1.00 97.12 105 SER A O 1
ATOM 810 N N . GLU A 1 106 ? -15.496 -0.150 22.794 1.00 97.19 106 GLU A N 1
ATOM 811 C CA . GLU A 1 106 ? -16.357 -0.824 23.773 1.00 97.19 106 GLU A CA 1
ATOM 812 C C . GLU A 1 106 ? -15.568 -1.410 24.962 1.00 97.19 106 GLU A C 1
ATOM 814 O O . GLU A 1 106 ? -16.161 -1.742 25.988 1.00 97.19 106 GLU A O 1
ATOM 819 N N . THR A 1 107 ? -14.239 -1.523 24.858 1.00 97.25 107 THR A N 1
ATOM 820 C CA . THR A 1 107 ? -13.371 -2.060 25.916 1.00 97.25 107 THR A CA 1
ATOM 821 C C . THR A 1 107 ? -13.028 -1.008 26.978 1.00 97.25 107 THR A C 1
ATOM 823 O O . THR A 1 107 ? -12.307 -0.030 26.729 1.00 97.25 107 THR A O 1
ATOM 826 N N . ASP A 1 108 ? -13.473 -1.260 28.213 1.00 96.75 108 ASP A N 1
ATOM 827 C CA . ASP A 1 108 ? -13.211 -0.397 29.369 1.00 96.75 108 ASP A CA 1
ATOM 828 C C . ASP A 1 108 ? -11.728 -0.374 29.779 1.00 96.75 108 ASP A C 1
ATOM 830 O O . ASP A 1 108 ? -11.191 0.706 30.044 1.00 96.75 108 ASP A O 1
ATOM 834 N N . ASP A 1 109 ? -11.058 -1.537 29.819 1.00 97.38 109 ASP A N 1
ATOM 835 C CA . ASP A 1 109 ? -9.657 -1.653 30.249 1.00 97.38 109 ASP A CA 1
ATOM 836 C C . ASP A 1 109 ? -8.704 -0.995 29.227 1.00 97.38 109 ASP A C 1
ATOM 838 O O . ASP A 1 109 ? -8.577 -1.477 28.096 1.00 97.38 109 ASP A O 1
ATOM 842 N N . PRO A 1 110 ? -7.988 0.087 29.596 1.00 95.81 110 PRO A N 1
ATOM 843 C CA . PRO A 1 110 ? -7.050 0.753 28.698 1.00 95.81 110 PRO A CA 1
ATOM 844 C C . PRO A 1 110 ? -5.899 -0.139 28.220 1.00 95.81 110 PRO A C 1
ATOM 846 O O . PRO A 1 110 ? -5.326 0.151 27.173 1.00 95.81 110 PRO A O 1
ATOM 849 N N . TYR A 1 111 ? -5.538 -1.182 28.975 1.00 96.12 111 TYR A N 1
ATOM 850 C CA . TYR A 1 111 ? -4.465 -2.103 28.593 1.00 96.12 111 TYR A CA 1
ATOM 851 C C . TYR A 1 111 ? -4.916 -3.147 27.572 1.00 96.12 111 TYR A C 1
ATOM 853 O O . TYR A 1 111 ? -4.106 -3.567 26.760 1.00 96.12 111 TYR A O 1
ATOM 861 N N . GLU A 1 112 ? -6.187 -3.549 27.596 1.00 94.88 112 GLU A N 1
ATOM 862 C CA . GLU A 1 112 ? -6.770 -4.455 26.597 1.00 94.88 112 GLU A CA 1
ATOM 863 C C . GLU A 1 112 ? -7.127 -3.716 25.294 1.00 94.88 112 GLU A C 1
ATOM 865 O O . GLU A 1 112 ? -7.191 -4.317 24.225 1.00 94.88 112 GLU A O 1
ATOM 870 N N . ARG A 1 113 ? -7.328 -2.394 25.372 1.00 96.25 113 ARG A N 1
ATOM 871 C CA . ARG A 1 113 ? -7.557 -1.515 24.216 1.00 96.25 113 ARG A CA 1
ATOM 872 C C . ARG A 1 113 ? -6.304 -1.265 23.362 1.00 96.25 113 ARG A C 1
ATOM 874 O O . ARG A 1 113 ? -6.447 -0.938 22.185 1.00 96.25 113 ARG A O 1
ATOM 881 N N . MET A 1 114 ? -5.119 -1.310 23.974 1.00 87.81 114 MET A N 1
ATOM 882 C CA . MET A 1 114 ? -3.822 -0.999 23.350 1.00 87.81 114 MET A CA 1
ATOM 883 C C . MET A 1 114 ? -3.217 -2.222 22.664 1.00 87.81 114 MET A C 1
ATOM 885 O O . MET A 1 114 ? -2.653 -2.028 21.565 1.00 87.81 114 MET A O 1
#

Mean predicted aligned error: 15.71 Å